Protein AF-A0A1U6JK98-F1 (afdb_monomer)

Organism: NCBI:txid1351755

Secondary structure (DSSP, 8-state):
-EEE--S-SB-TT-BB-SEES-SS--TT-GGGSGGG---S-TTS-EEETTHHHHHHHHHHH--S----B-SSSS-TT-TTHHHH-HHHHHHHHHHHHHHHH-TTSPPHHHHHHHHHHHHHTT--------S--TTTSSSHHHH--------

Structure (mmCIF, N/CA/C/O backbone):
data_AF-A0A1U6JK98-F1
#
_entry.id   AF-A0A1U6JK98-F1
#
loop_
_atom_site.group_PDB
_atom_site.id
_atom_site.type_symbol
_atom_site.label_atom_id
_atom_site.label_alt_id
_atom_site.label_comp_id
_atom_site.label_asym_id
_atom_site.label_entity_id
_atom_site.label_seq_id
_atom_site.pdbx_PDB_ins_code
_atom_site.Cartn_x
_atom_site.Cartn_y
_atom_site.Cartn_z
_atom_site.occupancy
_atom_site.B_iso_or_equiv
_atom_site.auth_seq_id
_atom_site.auth_comp_id
_atom_site.auth_asym_id
_atom_site.auth_atom_id
_atom_site.pdbx_PDB_model_num
ATOM 1 N N . MET A 1 1 ? 8.408 -10.374 -13.738 1.00 90.44 1 MET A N 1
ATOM 2 C CA . MET A 1 1 ? 8.694 -9.606 -12.512 1.00 90.44 1 MET A CA 1
ATOM 3 C C . MET A 1 1 ? 10.195 -9.501 -12.365 1.00 90.44 1 MET A C 1
ATOM 5 O O . MET A 1 1 ? 10.885 -10.490 -12.611 1.00 90.44 1 MET A O 1
ATOM 9 N N . HIS A 1 2 ? 10.679 -8.376 -11.860 1.00 94.69 2 HIS A N 1
ATOM 10 C CA . HIS A 1 2 ? 12.066 -8.191 -11.444 1.00 94.69 2 HIS A CA 1
ATOM 11 C C . HIS A 1 2 ? 12.123 -7.597 -10.038 1.00 94.69 2 HIS A C 1
ATOM 13 O O . HIS A 1 2 ? 11.162 -7.016 -9.537 1.00 94.69 2 HIS A O 1
ATOM 19 N N . LYS A 1 3 ? 13.254 -7.792 -9.363 1.00 95.81 3 LYS A N 1
ATOM 20 C CA . LYS A 1 3 ? 13.469 -7.342 -7.984 1.00 95.81 3 LYS A CA 1
ATOM 21 C C . LYS A 1 3 ? 14.432 -6.167 -7.980 1.00 95.81 3 LYS A C 1
ATOM 23 O O . LYS A 1 3 ? 15.441 -6.207 -8.679 1.00 95.81 3 LYS A O 1
ATOM 28 N N . VAL A 1 4 ? 14.147 -5.167 -7.156 1.00 95.31 4 VAL A N 1
ATOM 29 C CA . VAL A 1 4 ? 15.008 -3.996 -6.969 1.00 95.31 4 VAL A CA 1
ATOM 30 C C . VAL A 1 4 ? 15.174 -3.688 -5.487 1.00 95.31 4 VAL A C 1
ATOM 32 O O . VAL A 1 4 ? 14.257 -3.899 -4.692 1.00 95.31 4 VAL A O 1
ATOM 35 N N . MET A 1 5 ? 16.350 -3.174 -5.139 1.00 95.12 5 MET A N 1
ATOM 36 C CA . MET A 1 5 ? 16.616 -2.529 -3.854 1.00 95.12 5 MET A CA 1
ATOM 37 C C . MET A 1 5 ? 16.441 -1.023 -4.030 1.00 95.12 5 MET A C 1
ATOM 39 O O . MET A 1 5 ? 16.865 -0.471 -5.051 1.00 95.12 5 MET A O 1
ATOM 43 N N . VAL A 1 6 ? 15.844 -0.343 -3.056 1.00 94.38 6 VAL A N 1
ATOM 44 C CA . VAL A 1 6 ? 15.600 1.102 -3.128 1.00 94.38 6 VAL A CA 1
ATOM 45 C C . VAL A 1 6 ? 16.160 1.825 -1.910 1.00 94.38 6 VAL A C 1
ATOM 47 O O . VAL A 1 6 ? 16.377 1.265 -0.850 1.00 94.38 6 VAL A O 1
ATOM 50 N N . LYS A 1 7 ? 16.405 3.130 -2.037 1.00 93.50 7 LYS A N 1
ATOM 51 C CA . LYS A 1 7 ? 16.921 3.934 -0.912 1.00 93.50 7 LYS A CA 1
ATOM 52 C C . LYS A 1 7 ? 15.823 4.442 0.027 1.00 93.50 7 LYS A C 1
ATOM 54 O O . LYS A 1 7 ? 16.115 4.943 1.107 1.00 93.50 7 LYS A O 1
ATOM 59 N N . GLY A 1 8 ? 14.565 4.358 -0.397 1.00 92.50 8 GLY A N 1
ATOM 60 C CA . GLY A 1 8 ? 13.419 4.845 0.356 1.00 92.50 8 GLY A CA 1
ATOM 61 C C . GLY A 1 8 ? 12.107 4.368 -0.251 1.00 92.50 8 GLY A C 1
ATOM 62 O O . GLY A 1 8 ? 12.027 4.100 -1.452 1.00 92.50 8 GLY A O 1
ATOM 63 N N . ILE A 1 9 ? 11.083 4.260 0.596 1.00 93.69 9 ILE A N 1
ATOM 64 C CA . ILE A 1 9 ? 9.777 3.713 0.209 1.00 93.69 9 ILE A CA 1
ATOM 65 C C . ILE A 1 9 ? 8.635 4.738 0.258 1.00 93.69 9 ILE A C 1
ATOM 67 O O . ILE A 1 9 ? 7.643 4.575 -0.450 1.00 93.69 9 ILE A O 1
ATOM 71 N N . LEU A 1 10 ? 8.793 5.808 1.043 1.00 91.94 10 LEU A N 1
ATOM 72 C CA . LEU A 1 10 ? 7.815 6.886 1.186 1.00 91.94 10 LEU A CA 1
ATOM 73 C C . LEU A 1 10 ? 8.232 8.114 0.372 1.00 91.94 10 LEU A C 1
ATOM 75 O O . LEU A 1 10 ? 9.386 8.540 0.430 1.00 91.94 10 LEU A O 1
ATOM 79 N N . SER A 1 11 ? 7.278 8.708 -0.342 1.00 90.00 11 SER A N 1
ATOM 80 C CA . SER A 1 11 ? 7.442 10.019 -0.975 1.00 90.00 11 SER A CA 1
ATOM 81 C C . SER A 1 11 ? 7.415 11.158 0.054 1.00 90.00 11 SER A C 1
ATOM 83 O O . SER A 1 11 ? 7.121 10.949 1.234 1.00 90.00 11 SER A O 1
ATOM 85 N N . SER A 1 12 ? 7.668 12.390 -0.397 1.00 87.75 12 SER A N 1
ATOM 86 C CA . SER A 1 12 ? 7.543 13.605 0.426 1.00 87.75 12 SER A CA 1
ATOM 87 C C . SER A 1 12 ? 6.163 13.743 1.082 1.00 87.75 12 SER A C 1
ATOM 89 O O . SER A 1 12 ? 6.067 14.157 2.236 1.00 87.75 12 SER A O 1
ATOM 91 N N . ASN A 1 13 ? 5.112 13.313 0.381 1.00 87.44 13 ASN A N 1
ATOM 92 C CA . ASN A 1 13 ? 3.728 13.318 0.857 1.00 87.44 13 ASN A CA 1
ATOM 93 C C . ASN A 1 13 ? 3.312 11.988 1.512 1.00 87.44 13 ASN A C 1
ATOM 95 O O . ASN A 1 13 ? 2.124 11.739 1.689 1.00 87.44 13 ASN A O 1
ATOM 99 N N . ASN A 1 14 ? 4.270 11.128 1.879 1.00 88.19 14 ASN A N 1
ATOM 100 C CA . ASN A 1 14 ? 4.043 9.808 2.484 1.00 88.19 14 ASN A CA 1
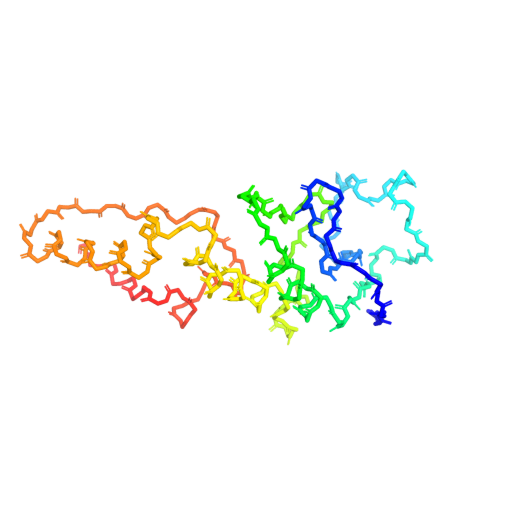ATOM 101 C C . ASN A 1 14 ? 3.264 8.818 1.601 1.00 88.19 14 ASN A C 1
ATOM 103 O O . ASN A 1 14 ? 2.643 7.883 2.107 1.00 88.19 14 ASN A O 1
ATOM 107 N N . GLY A 1 15 ? 3.309 9.005 0.283 1.00 89.81 15 GLY A N 1
ATOM 108 C CA . GLY A 1 15 ? 2.816 8.022 -0.675 1.00 89.81 15 GLY A CA 1
ATOM 109 C C . GLY A 1 15 ? 3.790 6.852 -0.781 1.00 89.81 15 GLY A C 1
ATOM 110 O O . GLY A 1 15 ? 4.997 7.057 -0.923 1.00 89.81 15 GLY A O 1
ATOM 111 N N . MET A 1 16 ? 3.264 5.636 -0.723 1.00 91.38 16 MET A N 1
ATOM 112 C CA . MET A 1 16 ? 4.007 4.388 -0.761 1.00 91.38 16 MET A CA 1
ATOM 113 C C . MET A 1 16 ? 3.608 3.566 -1.986 1.00 91.38 16 MET A C 1
ATOM 115 O O . MET A 1 16 ? 2.425 3.361 -2.244 1.00 91.38 16 MET A O 1
ATOM 119 N N . ASN A 1 17 ? 4.604 3.030 -2.695 1.00 90.19 17 ASN A N 1
ATOM 120 C CA . ASN A 1 17 ? 4.404 2.054 -3.768 1.00 90.19 17 ASN A CA 1
ATOM 121 C C . ASN A 1 17 ? 5.394 0.903 -3.585 1.00 90.19 17 ASN A C 1
ATOM 123 O O . ASN A 1 17 ? 6.590 1.101 -3.815 1.00 90.19 17 ASN A O 1
ATOM 127 N N . ILE A 1 18 ? 4.903 -0.274 -3.194 1.00 91.88 18 ILE A N 1
ATOM 128 C CA . ILE A 1 18 ? 5.698 -1.510 -3.066 1.00 91.88 18 ILE A CA 1
ATOM 129 C C . ILE A 1 18 ? 6.049 -2.091 -4.444 1.00 91.88 18 ILE A C 1
ATOM 131 O O . ILE A 1 18 ? 7.141 -2.628 -4.641 1.00 91.88 18 ILE A O 1
ATOM 135 N N . TYR A 1 19 ? 5.140 -1.918 -5.404 1.00 92.44 19 TYR A N 1
ATOM 136 C CA . TYR A 1 19 ? 5.237 -2.445 -6.759 1.00 92.44 19 TYR A CA 1
ATOM 137 C C . TYR A 1 19 ? 5.235 -1.321 -7.797 1.00 92.44 19 TYR A C 1
ATOM 139 O O . TYR A 1 19 ? 4.503 -0.336 -7.646 1.00 92.44 19 TYR A O 1
ATOM 147 N N . ARG A 1 20 ? 5.996 -1.479 -8.887 1.00 91.31 20 ARG A N 1
ATOM 148 C CA . ARG A 1 20 ? 5.807 -0.700 -10.127 1.00 91.31 20 ARG A CA 1
ATOM 149 C C . ARG A 1 20 ? 5.516 -1.650 -11.289 1.00 91.31 20 ARG A C 1
ATOM 151 O O . ARG A 1 20 ? 6.155 -2.679 -11.401 1.00 91.31 20 ARG A O 1
ATOM 158 N N . GLY A 1 21 ? 4.569 -1.311 -12.163 1.00 90.38 21 GLY A N 1
ATOM 159 C CA . GLY A 1 21 ? 4.146 -2.197 -13.266 1.00 90.38 21 GLY A CA 1
ATOM 160 C C . GLY A 1 21 ? 3.033 -3.185 -12.874 1.00 90.38 21 GLY A C 1
ATOM 161 O O . GLY A 1 21 ? 2.933 -3.551 -11.706 1.00 90.38 21 GLY A O 1
ATOM 162 N N . CYS A 1 22 ? 2.082 -3.481 -13.787 1.00 90.00 22 CYS A N 1
ATOM 163 C CA . CYS A 1 22 ? 0.811 -4.209 -13.547 1.00 90.00 22 CYS A CA 1
ATOM 164 C C . CYS A 1 22 ? 0.607 -5.352 -14.518 1.00 90.00 22 CYS A C 1
ATOM 166 O O . CYS A 1 22 ? 0.836 -5.174 -15.705 1.00 90.00 22 CYS A O 1
ATOM 168 N N . SER A 1 23 ? -0.027 -6.415 -14.035 1.00 89.38 23 SER A N 1
ATOM 169 C CA . SER A 1 23 ? -0.558 -7.493 -14.864 1.00 89.38 23 SER A CA 1
ATOM 170 C C . SER A 1 23 ? -2.061 -7.387 -15.179 1.00 89.38 23 SER A C 1
ATOM 172 O O . SER A 1 23 ? -2.531 -8.161 -16.000 1.00 89.38 23 SER A O 1
ATOM 174 N N . HIS A 1 24 ? -2.822 -6.448 -14.590 1.00 87.62 24 HIS A N 1
ATOM 175 C CA . HIS A 1 24 ? -4.287 -6.375 -14.785 1.00 87.62 24 HIS A CA 1
ATOM 176 C C . HIS A 1 24 ? -4.731 -5.965 -16.199 1.00 87.62 24 HIS A C 1
ATOM 178 O O . HIS A 1 24 ? -5.817 -6.332 -16.628 1.00 87.62 24 HIS A O 1
ATOM 184 N N . GLY A 1 25 ? -3.933 -5.173 -16.922 1.00 86.38 25 GLY A N 1
ATOM 185 C CA . GLY A 1 25 ? -4.248 -4.828 -18.313 1.00 86.38 25 GLY A CA 1
ATOM 186 C C . GLY A 1 25 ? -5.406 -3.840 -18.529 1.00 86.38 25 GLY A C 1
ATOM 187 O O . GLY A 1 25 ? -5.951 -3.804 -19.627 1.00 86.38 25 GLY A O 1
ATOM 188 N N . CYS A 1 26 ? -5.778 -3.015 -17.541 1.00 87.50 26 CYS A N 1
ATOM 189 C CA . CYS A 1 26 ? -6.878 -2.053 -17.699 1.00 87.50 26 CYS A CA 1
ATOM 190 C C . CYS A 1 26 ? -6.632 -1.083 -18.870 1.00 87.50 26 CYS A C 1
ATOM 192 O O . CYS A 1 26 ? -5.594 -0.415 -18.920 1.00 87.50 26 CYS A O 1
ATOM 194 N N . ILE A 1 27 ? -7.615 -0.959 -19.768 1.00 89.75 27 ILE A N 1
ATOM 195 C CA . ILE A 1 27 ? -7.532 -0.122 -20.980 1.00 89.75 27 ILE A CA 1
ATOM 196 C C . ILE A 1 27 ? -7.378 1.377 -20.681 1.00 89.75 27 ILE A C 1
ATOM 198 O O . ILE A 1 27 ? -6.847 2.118 -21.498 1.00 89.75 27 ILE A O 1
ATOM 202 N N . TYR A 1 28 ? -7.811 1.817 -19.499 1.00 88.00 28 TYR A N 1
ATOM 203 C CA . TYR A 1 28 ? -7.789 3.211 -19.044 1.00 88.00 28 TYR A CA 1
ATOM 204 C C . TYR A 1 28 ? -6.672 3.491 -18.025 1.00 88.00 28 TYR A C 1
ATOM 206 O O . TYR A 1 28 ? -6.722 4.480 -17.297 1.00 88.00 28 TYR A O 1
ATOM 214 N N . CYS A 1 29 ? -5.685 2.599 -17.896 1.00 87.94 29 CYS A N 1
ATOM 215 C CA . CYS A 1 29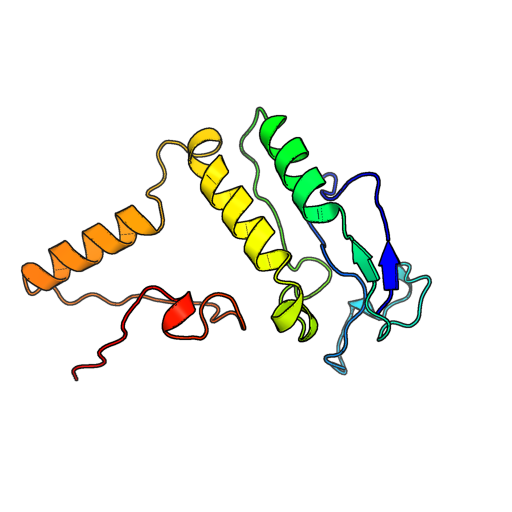 ? -4.657 2.727 -16.867 1.00 87.94 29 CYS A CA 1
ATOM 216 C C . CYS A 1 29 ? -3.735 3.927 -17.130 1.00 87.94 29 CYS A C 1
ATOM 218 O O . CYS A 1 29 ? -2.808 3.841 -17.937 1.00 87.94 29 CYS A O 1
ATOM 220 N N . ASP A 1 30 ? -3.952 5.011 -16.385 1.00 88.44 30 ASP A N 1
ATOM 221 C CA . ASP A 1 30 ? -3.145 6.232 -16.462 1.00 88.44 30 ASP A CA 1
ATOM 222 C C . ASP A 1 30 ? -1.656 5.972 -16.182 1.00 88.44 30 ASP A C 1
ATOM 224 O O . ASP A 1 30 ? -0.784 6.543 -16.831 1.00 88.44 30 ASP A O 1
ATOM 228 N N . SER A 1 31 ? -1.335 5.001 -15.318 1.00 88.62 31 SER A N 1
ATOM 229 C CA . SER A 1 31 ? 0.044 4.617 -14.985 1.00 88.62 31 SER A CA 1
ATOM 230 C C . SER A 1 31 ? 0.883 4.139 -16.184 1.00 88.62 31 SER A C 1
ATOM 232 O O . SER A 1 31 ? 2.092 3.960 -16.033 1.00 88.62 31 SER A O 1
ATOM 234 N N . ARG A 1 32 ? 0.265 3.881 -17.348 1.00 88.56 32 ARG A N 1
ATOM 235 C CA . ARG A 1 32 ? 0.960 3.578 -18.614 1.00 88.56 32 ARG A CA 1
ATOM 236 C C . ARG A 1 32 ? 1.539 4.824 -19.294 1.00 88.56 32 ARG A C 1
ATOM 238 O O . ARG A 1 32 ? 2.354 4.686 -20.201 1.00 88.56 32 ARG A O 1
ATOM 245 N N . SER A 1 33 ? 1.119 6.018 -18.884 1.00 89.88 33 SER A N 1
ATOM 246 C CA . SER A 1 33 ? 1.600 7.277 -19.441 1.00 89.88 33 SER A CA 1
ATOM 247 C C . SER A 1 33 ? 3.092 7.488 -19.171 1.00 89.88 33 SER A C 1
ATOM 249 O O . SER A 1 33 ? 3.628 7.107 -18.126 1.00 89.88 33 SER A O 1
ATOM 251 N N . LEU A 1 34 ? 3.768 8.155 -20.109 1.00 88.19 34 LEU A N 1
ATOM 252 C CA . LEU A 1 34 ? 5.203 8.445 -20.040 1.00 88.19 34 LEU A CA 1
ATOM 253 C C . LEU A 1 34 ? 5.573 9.322 -18.832 1.00 88.19 34 LEU A C 1
ATOM 255 O O . LEU A 1 34 ? 6.701 9.245 -18.347 1.00 88.19 34 LEU A O 1
ATOM 259 N N . CYS A 1 35 ? 4.629 10.112 -18.305 1.00 88.69 35 CYS A N 1
ATOM 260 C CA . CYS A 1 35 ? 4.855 10.973 -17.140 1.00 88.69 35 CYS A CA 1
ATOM 261 C C . CYS A 1 35 ? 5.230 10.194 -15.867 1.00 88.69 35 CYS A C 1
ATOM 263 O O . CYS A 1 35 ? 5.865 10.753 -14.974 1.00 88.69 35 CYS A O 1
ATOM 265 N N . TYR A 1 36 ? 4.904 8.899 -15.799 1.00 85.81 36 TYR A N 1
ATOM 266 C CA . TYR A 1 36 ? 5.248 8.032 -14.672 1.00 85.81 36 TYR A CA 1
ATOM 267 C C . TYR A 1 36 ? 6.661 7.436 -14.757 1.00 85.81 36 TYR A C 1
ATOM 269 O O . TYR A 1 36 ? 7.081 6.742 -13.827 1.00 85.81 36 TYR A O 1
ATOM 277 N N . GLY A 1 37 ? 7.411 7.698 -15.837 1.00 88.25 37 GLY A N 1
ATOM 278 C CA . GLY A 1 37 ? 8.831 7.349 -15.951 1.00 88.25 37 GLY A CA 1
ATOM 279 C C . GLY A 1 37 ? 9.111 5.864 -15.711 1.00 88.25 37 GLY A C 1
ATOM 280 O O . GLY A 1 37 ? 9.915 5.511 -14.844 1.00 88.25 37 GLY A O 1
ATOM 281 N N . MET A 1 38 ? 8.374 4.990 -16.400 1.00 88.31 38 MET A N 1
ATOM 282 C CA . MET A 1 38 ? 8.584 3.542 -16.352 1.00 88.31 38 MET A CA 1
ATOM 283 C C . MET A 1 38 ? 9.756 3.175 -17.270 1.00 88.31 38 MET A C 1
ATOM 285 O O . MET A 1 38 ? 9.656 3.303 -18.484 1.00 88.31 38 MET A O 1
ATOM 289 N N . ASN A 1 39 ? 10.860 2.709 -16.682 1.00 89.19 39 ASN A N 1
ATOM 290 C CA . ASN A 1 39 ? 12.081 2.327 -17.412 1.00 89.19 39 ASN A CA 1
ATOM 291 C C . ASN A 1 39 ? 12.125 0.830 -17.766 1.00 89.19 39 ASN A C 1
ATOM 293 O O . ASN A 1 39 ? 13.175 0.293 -18.106 1.00 89.19 39 ASN A O 1
ATOM 297 N N . HIS A 1 40 ? 10.996 0.144 -17.625 1.00 91.19 40 HIS A N 1
ATOM 298 C CA . HIS A 1 40 ? 10.833 -1.281 -17.872 1.00 91.19 40 HIS A CA 1
ATOM 299 C C . HIS A 1 40 ? 9.452 -1.529 -18.486 1.00 91.19 40 HIS A C 1
ATOM 301 O O . HIS A 1 40 ? 8.576 -0.659 -18.447 1.00 91.19 40 HIS A O 1
ATOM 307 N N . ILE A 1 41 ? 9.256 -2.722 -19.048 1.00 91.88 41 ILE A N 1
ATOM 308 C CA . ILE A 1 41 ? 7.963 -3.140 -19.598 1.00 91.88 41 ILE A CA 1
ATOM 309 C C . ILE A 1 41 ? 6.917 -3.071 -18.480 1.00 91.88 41 ILE A C 1
ATOM 311 O O . ILE A 1 41 ? 7.161 -3.540 -17.369 1.00 91.88 41 ILE A O 1
ATOM 315 N N . PHE A 1 42 ? 5.757 -2.471 -18.755 1.00 90.81 42 PHE A N 1
ATOM 316 C CA . PHE A 1 42 ? 4.751 -2.196 -17.727 1.00 90.81 42 PHE A CA 1
ATOM 317 C C . PHE A 1 42 ? 4.229 -3.471 -17.054 1.00 90.81 42 PHE A C 1
ATOM 319 O O . PHE A 1 42 ? 3.934 -3.460 -15.863 1.00 90.81 42 PHE A O 1
ATOM 326 N N . GLU A 1 43 ? 4.138 -4.568 -17.795 1.00 91.81 43 GLU A N 1
ATOM 327 C CA . GLU A 1 43 ? 3.723 -5.888 -17.322 1.00 91.81 43 GLU A CA 1
ATOM 328 C C . GLU A 1 43 ? 4.832 -6.624 -16.555 1.00 91.81 43 GLU A C 1
ATOM 330 O O . GLU A 1 43 ? 4.552 -7.553 -15.791 1.00 91.81 43 GLU A O 1
ATOM 335 N N . ASP A 1 44 ? 6.087 -6.187 -16.691 1.00 93.62 44 ASP A N 1
ATOM 336 C CA . ASP A 1 44 ? 7.191 -6.676 -15.875 1.00 93.62 44 ASP A CA 1
ATOM 337 C C . ASP A 1 44 ? 7.196 -5.957 -14.522 1.00 93.62 44 ASP A C 1
ATOM 339 O O . ASP A 1 44 ? 7.727 -4.860 -14.366 1.00 93.62 44 ASP A O 1
ATOM 343 N N . ILE A 1 45 ? 6.507 -6.553 -13.547 1.00 93.38 45 ILE A N 1
ATOM 344 C CA . ILE A 1 45 ? 6.315 -5.954 -12.223 1.00 93.38 45 ILE A CA 1
ATOM 345 C C . ILE A 1 45 ? 7.662 -5.838 -11.490 1.00 93.38 45 ILE A C 1
ATOM 347 O O . ILE A 1 45 ? 8.264 -6.850 -11.126 1.00 93.38 45 ILE A O 1
ATOM 351 N N . GLU A 1 46 ? 8.069 -4.606 -11.203 1.00 93.94 46 GLU A N 1
ATOM 352 C CA . GLU A 1 46 ? 9.164 -4.247 -10.311 1.00 93.94 46 GLU A CA 1
ATOM 353 C C . GLU A 1 46 ? 8.734 -4.417 -8.854 1.00 93.94 46 GLU A C 1
ATOM 355 O O . GLU A 1 46 ? 7.797 -3.767 -8.379 1.00 93.94 46 GLU A O 1
ATOM 360 N N . VAL A 1 47 ? 9.449 -5.266 -8.126 1.00 94.62 47 VAL A N 1
ATOM 361 C CA . VAL A 1 47 ? 9.219 -5.549 -6.711 1.00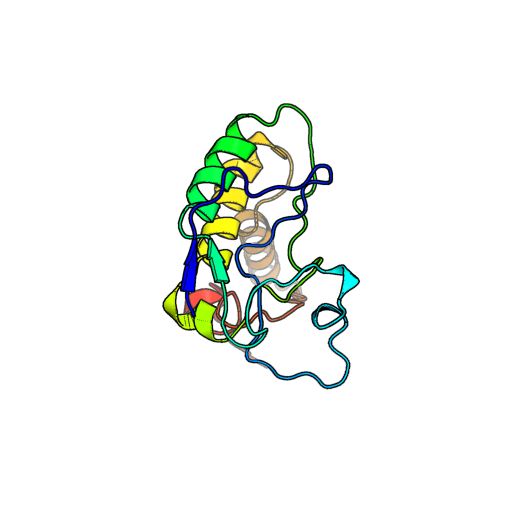 94.62 47 VAL A CA 1
ATOM 362 C C . VAL A 1 47 ? 10.336 -4.928 -5.880 1.00 94.62 47 VAL A C 1
ATOM 364 O O . VAL A 1 47 ? 11.493 -5.340 -5.988 1.00 94.62 47 VAL A O 1
ATOM 367 N N . LYS A 1 48 ? 9.987 -3.983 -5.002 1.00 94.50 48 LYS A N 1
ATOM 368 C CA . LYS A 1 48 ? 10.921 -3.389 -4.033 1.00 94.50 48 LYS A CA 1
ATOM 369 C C . LYS A 1 48 ? 11.069 -4.307 -2.824 1.00 94.50 48 LYS A C 1
ATOM 371 O O . LYS A 1 48 ? 10.240 -4.277 -1.914 1.00 94.50 48 LYS A O 1
ATOM 376 N N . ILE A 1 49 ? 12.083 -5.166 -2.836 1.00 94.00 49 ILE A N 1
ATOM 377 C CA . ILE A 1 49 ? 12.201 -6.271 -1.867 1.00 94.00 49 ILE A CA 1
ATOM 378 C C . ILE A 1 49 ? 12.526 -5.808 -0.442 1.00 94.00 49 ILE A C 1
ATOM 380 O O . ILE A 1 49 ? 12.167 -6.478 0.518 1.00 94.00 49 ILE A O 1
ATOM 384 N N . ASP A 1 50 ? 13.163 -4.652 -0.305 1.00 95.00 50 ASP A N 1
ATOM 385 C CA . ASP A 1 50 ? 13.495 -3.980 0.952 1.00 95.00 50 ASP A CA 1
ATOM 386 C C . ASP A 1 50 ? 12.420 -2.977 1.405 1.00 95.00 50 ASP A C 1
ATOM 388 O O . ASP A 1 50 ? 12.548 -2.348 2.457 1.00 95.00 50 ASP A O 1
ATOM 392 N N . GLY A 1 51 ? 11.330 -2.837 0.641 1.00 94.12 51 GLY A N 1
ATOM 393 C CA . GLY A 1 51 ? 10.300 -1.828 0.879 1.00 94.12 51 GLY A CA 1
ATOM 394 C C . GLY A 1 51 ? 9.630 -1.934 2.251 1.00 94.12 51 GLY A C 1
ATOM 395 O O . GLY A 1 51 ? 9.399 -0.913 2.897 1.00 94.12 51 GLY A O 1
ATOM 396 N N . THR A 1 52 ? 9.359 -3.150 2.733 1.00 94.56 52 THR A N 1
ATOM 397 C CA . THR A 1 52 ? 8.732 -3.369 4.049 1.00 94.56 52 THR A CA 1
ATOM 398 C C . THR A 1 52 ? 9.660 -2.977 5.198 1.00 94.56 52 THR A C 1
ATOM 400 O O . THR A 1 52 ? 9.211 -2.345 6.152 1.00 94.56 52 THR A O 1
ATOM 403 N N . GLN A 1 53 ? 10.957 -3.280 5.089 1.00 94.88 53 GLN A N 1
ATOM 404 C CA . GLN A 1 53 ? 11.948 -2.903 6.101 1.00 94.88 53 GLN A CA 1
ATOM 405 C C . GLN A 1 53 ? 12.125 -1.382 6.152 1.00 94.88 53 GLN A C 1
ATOM 407 O O . GLN A 1 53 ? 12.072 -0.774 7.221 1.00 94.88 53 GLN A O 1
ATOM 412 N N . LEU A 1 54 ? 12.253 -0.748 4.982 1.00 95.62 54 LEU A N 1
ATOM 413 C CA . LEU A 1 54 ? 12.352 0.707 4.873 1.00 95.62 54 LEU A CA 1
ATOM 414 C C . LEU A 1 54 ? 11.113 1.415 5.425 1.00 95.62 54 LEU A C 1
ATOM 416 O O . LEU A 1 54 ? 11.235 2.506 5.983 1.00 95.62 54 LEU A O 1
ATOM 420 N N . LEU A 1 55 ? 9.929 0.814 5.275 1.00 93.69 55 LEU A N 1
ATOM 421 C CA . LEU A 1 55 ? 8.694 1.348 5.840 1.00 93.69 55 LEU A CA 1
ATOM 422 C C . LEU 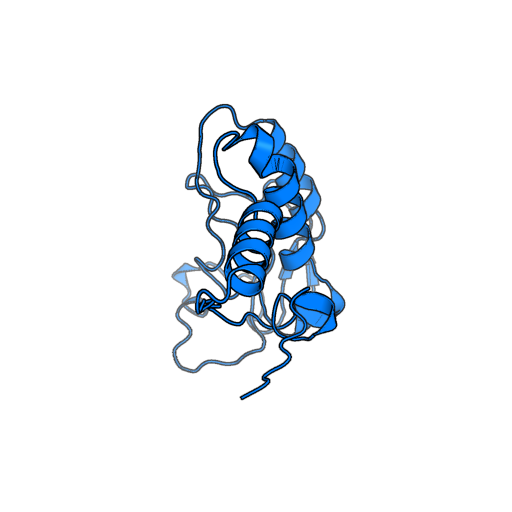A 1 55 ? 8.760 1.351 7.365 1.00 93.69 55 LEU A C 1
ATOM 424 O O . LEU A 1 55 ? 8.499 2.385 7.978 1.00 93.69 55 LEU A O 1
ATOM 428 N N . GLU A 1 56 ? 9.135 0.228 7.975 1.00 93.31 56 GLU A N 1
ATOM 429 C CA . GLU A 1 56 ? 9.248 0.128 9.429 1.00 93.31 56 GLU A CA 1
ATOM 430 C C . GLU A 1 56 ? 10.235 1.167 9.984 1.00 93.31 56 GLU A C 1
ATOM 432 O O . GLU A 1 56 ? 9.919 1.905 10.924 1.00 93.31 56 GLU A O 1
ATOM 437 N N . ASP A 1 57 ? 11.405 1.288 9.357 1.00 93.06 57 ASP A N 1
ATOM 438 C CA . ASP A 1 57 ? 12.436 2.241 9.766 1.00 93.06 57 ASP A CA 1
ATOM 439 C C . ASP A 1 57 ? 11.994 3.696 9.576 1.00 93.06 57 ASP A C 1
ATOM 441 O O . ASP A 1 57 ? 12.300 4.559 10.407 1.00 93.06 57 ASP A O 1
ATOM 445 N N . ALA A 1 58 ? 11.261 3.988 8.499 1.00 91.81 58 ALA A N 1
ATOM 446 C CA . ALA A 1 58 ? 10.709 5.312 8.249 1.00 91.81 58 ALA A CA 1
ATOM 447 C C . ALA A 1 58 ? 9.646 5.682 9.292 1.00 91.81 58 ALA A C 1
ATOM 449 O O . ALA A 1 58 ? 9.670 6.797 9.818 1.00 91.81 58 ALA A O 1
ATOM 450 N N . LEU A 1 59 ? 8.749 4.752 9.631 1.00 89.69 59 LEU A N 1
ATOM 451 C CA . LEU A 1 59 ? 7.684 4.972 10.609 1.00 89.69 59 LEU A CA 1
ATOM 452 C C . LEU A 1 59 ? 8.238 5.171 12.026 1.00 89.69 59 LEU A C 1
ATOM 454 O O . LEU A 1 59 ? 7.815 6.104 12.706 1.00 89.69 59 LEU A O 1
ATOM 45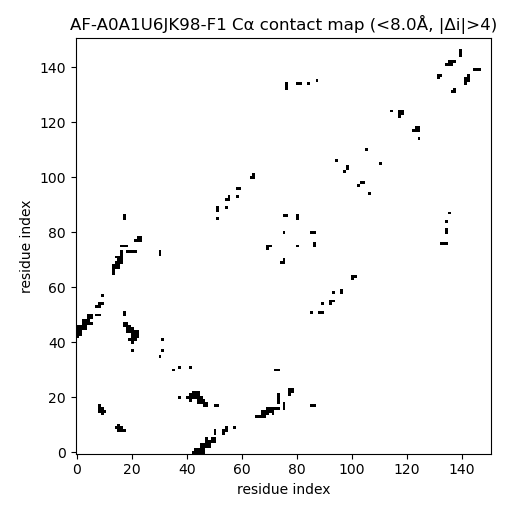8 N N . LYS A 1 60 ? 9.260 4.410 12.446 1.00 88.31 60 LYS A N 1
ATOM 459 C CA . LYS A 1 60 ? 9.952 4.611 13.741 1.00 88.31 60 LYS A CA 1
ATOM 460 C C . LYS A 1 60 ? 10.570 6.010 13.891 1.00 88.31 60 LYS A C 1
ATOM 462 O O . LYS A 1 60 ? 10.729 6.526 15.003 1.00 88.31 60 LYS A O 1
ATOM 467 N N . LYS A 1 61 ? 10.944 6.640 12.774 1.00 88.94 61 LYS A N 1
ATOM 468 C CA . LYS A 1 61 ? 11.544 7.983 12.741 1.00 88.94 61 LYS A CA 1
ATOM 469 C C . LYS A 1 61 ? 10.508 9.105 12.674 1.00 88.94 61 LYS A C 1
ATOM 471 O O . LYS A 1 61 ? 10.864 10.257 12.925 1.00 88.94 61 LYS A O 1
ATOM 476 N N . LYS A 1 62 ? 9.236 8.819 12.369 1.00 84.75 62 LYS A N 1
ATOM 477 C CA . LYS A 1 62 ? 8.185 9.845 12.368 1.00 84.75 62 LYS A CA 1
ATOM 478 C C . LYS A 1 62 ? 7.985 10.390 13.788 1.00 84.75 62 LYS A C 1
ATOM 480 O O . LYS A 1 62 ? 8.012 9.662 14.776 1.00 84.75 62 LYS A O 1
ATOM 485 N N . ARG A 1 63 ? 7.844 11.714 13.883 1.00 80.25 63 ARG A N 1
ATOM 486 C CA . ARG A 1 63 ? 7.587 12.461 15.135 1.00 80.25 63 ARG A CA 1
ATOM 487 C C . ARG A 1 63 ? 6.279 13.248 15.095 1.00 80.25 63 ARG A C 1
ATOM 489 O O . ARG A 1 63 ? 5.852 13.791 16.104 1.00 80.25 63 ARG A O 1
ATOM 496 N N . LYS A 1 64 ? 5.665 13.336 13.916 1.00 79.69 64 LYS A N 1
ATOM 497 C CA . LYS A 1 64 ? 4.391 14.007 13.669 1.00 79.69 64 LYS A CA 1
ATOM 498 C C . LYS A 1 64 ? 3.434 13.001 13.050 1.00 79.69 64 LYS A C 1
ATOM 500 O O . LYS A 1 64 ? 3.877 12.132 12.296 1.00 79.69 64 LYS A O 1
ATOM 505 N N . LYS A 1 65 ? 2.144 13.159 13.349 1.00 75.50 65 LYS A N 1
ATOM 506 C CA . LYS A 1 65 ? 1.068 12.393 12.718 1.00 75.50 65 LYS A CA 1
ATOM 507 C C . LYS A 1 65 ? 1.135 12.572 11.204 1.00 75.50 65 LYS A C 1
ATOM 509 O O . LYS A 1 65 ? 1.347 13.686 10.721 1.00 75.50 65 LYS A O 1
ATOM 514 N N . CYS A 1 66 ? 0.978 11.483 10.466 1.00 77.06 66 CYS A N 1
ATOM 515 C CA . CYS A 1 66 ? 0.931 11.517 9.015 1.00 77.06 66 CYS A CA 1
ATOM 516 C C . CYS A 1 66 ? 0.077 10.374 8.482 1.00 77.06 66 CYS A C 1
ATOM 518 O O . CYS A 1 66 ? 0.122 9.268 9.014 1.00 77.06 66 CYS A O 1
ATOM 520 N N . MET A 1 67 ? -0.637 10.637 7.393 1.00 82.00 67 MET A N 1
ATOM 521 C CA . MET A 1 67 ? -1.321 9.592 6.643 1.00 82.00 67 MET A CA 1
ATOM 522 C C . MET A 1 67 ? -0.329 8.905 5.712 1.00 82.00 67 MET A C 1
ATOM 524 O O . MET A 1 67 ? 0.427 9.585 5.019 1.00 82.00 67 MET A O 1
ATOM 528 N N . ILE A 1 68 ? -0.332 7.574 5.698 1.00 86.38 68 ILE A N 1
ATOM 529 C CA . ILE A 1 68 ? 0.414 6.784 4.716 1.00 86.38 68 ILE A CA 1
ATOM 530 C C . ILE A 1 68 ? -0.529 6.488 3.557 1.00 86.38 68 ILE A C 1
ATOM 532 O O . ILE A 1 68 ? -1.508 5.761 3.712 1.00 86.38 68 ILE A O 1
ATOM 536 N N . GLY A 1 69 ? -0.245 7.076 2.399 1.00 84.69 69 GLY A N 1
ATOM 537 C CA . GLY A 1 69 ? -1.003 6.809 1.185 1.00 84.69 69 GLY A CA 1
ATOM 538 C C . GLY A 1 69 ? -0.494 5.538 0.519 1.00 84.69 69 GLY A C 1
ATOM 539 O O . GLY A 1 69 ? 0.700 5.414 0.266 1.00 84.69 69 GLY A O 1
ATOM 540 N N . THR A 1 70 ? -1.386 4.615 0.185 1.00 85.00 70 THR A N 1
ATOM 541 C CA . THR A 1 70 ? -1.110 3.524 -0.763 1.00 85.00 70 THR A CA 1
ATOM 542 C C . THR A 1 70 ? -2.020 3.705 -1.973 1.00 85.00 70 THR A C 1
ATOM 544 O O . THR A 1 70 ? -2.930 4.531 -1.935 1.00 85.00 70 THR A O 1
ATOM 547 N N . GLY A 1 71 ? -1.764 3.017 -3.084 1.00 77.75 71 GLY A N 1
ATOM 548 C CA . GLY A 1 71 ? -2.685 3.091 -4.224 1.00 77.75 71 GLY A CA 1
ATOM 549 C C . GLY A 1 71 ? -2.487 4.287 -5.161 1.00 77.75 71 GLY A C 1
ATOM 550 O O . GLY A 1 71 ? -3.057 4.303 -6.243 1.00 77.75 71 GLY A O 1
ATOM 551 N N . ALA A 1 72 ? -1.669 5.279 -4.787 1.00 71.88 72 ALA A N 1
ATOM 552 C CA . ALA A 1 72 ? -1.625 6.581 -5.466 1.00 71.88 72 ALA A CA 1
ATOM 553 C C . ALA A 1 72 ? -1.191 6.522 -6.939 1.00 71.88 72 ALA A C 1
ATOM 555 O O . ALA A 1 72 ? -1.629 7.336 -7.741 1.00 71.88 72 ALA A O 1
ATOM 556 N N . MET A 1 73 ? -0.320 5.579 -7.297 1.00 75.06 73 MET A N 1
ATOM 557 C CA . MET A 1 73 ? 0.119 5.396 -8.685 1.00 75.06 73 MET A CA 1
ATOM 558 C C . MET A 1 73 ? -0.364 4.065 -9.264 1.00 75.06 73 MET A C 1
ATOM 560 O O . MET A 1 73 ? -0.248 3.834 -10.465 1.00 75.06 73 MET A O 1
ATOM 564 N N . ARG A 1 74 ? -0.776 3.133 -8.402 1.00 76.12 74 ARG A N 1
ATOM 565 C CA . ARG A 1 74 ? -0.785 1.693 -8.662 1.00 76.12 74 ARG A CA 1
ATOM 566 C C . ARG A 1 74 ? -1.630 0.981 -7.618 1.00 76.12 74 ARG A C 1
ATOM 568 O O . ARG A 1 74 ? -1.455 1.260 -6.439 1.00 76.12 74 ARG A O 1
ATOM 575 N N . ASP A 1 75 ? -2.409 -0.013 -8.031 1.00 81.81 75 ASP A N 1
ATOM 576 C CA . ASP A 1 75 ? -3.078 -0.915 -7.092 1.00 81.81 75 ASP A CA 1
ATOM 577 C C . ASP A 1 75 ? -2.042 -1.773 -6.323 1.00 81.81 75 ASP A C 1
ATOM 579 O O . ASP A 1 75 ? -1.181 -2.392 -6.964 1.00 81.81 75 ASP A O 1
ATOM 583 N N . PRO A 1 76 ? -2.062 -1.791 -4.977 1.00 85.12 76 PRO A N 1
ATOM 584 C CA . PRO A 1 76 ? -1.144 -2.591 -4.174 1.00 85.12 76 PRO A CA 1
ATOM 585 C C . PRO A 1 76 ? -1.556 -4.077 -4.046 1.00 85.12 76 PRO A C 1
ATOM 587 O O . PRO A 1 76 ? -0.782 -4.855 -3.488 1.00 85.12 76 PRO A O 1
ATOM 590 N N . TYR A 1 77 ? -2.707 -4.482 -4.597 1.00 85.25 77 TYR A N 1
ATOM 591 C CA . TYR A 1 77 ? -3.291 -5.838 -4.579 1.00 85.25 77 TYR A CA 1
ATOM 592 C C . TYR A 1 77 ? -3.286 -6.515 -5.950 1.00 85.25 77 TYR A C 1
ATOM 594 O O . TYR A 1 77 ? -4.201 -7.240 -6.333 1.00 85.25 77 TYR A O 1
ATOM 602 N N . ILE A 1 78 ? -2.230 -6.285 -6.722 1.00 87.62 78 ILE A N 1
ATOM 603 C CA . ILE A 1 78 ? -1.989 -7.014 -7.971 1.00 87.62 78 ILE A CA 1
ATOM 604 C C . ILE A 1 78 ? -1.810 -8.516 -7.713 1.00 87.62 78 ILE A C 1
ATOM 606 O O . ILE A 1 78 ? -1.322 -8.899 -6.658 1.00 87.62 78 ILE A O 1
ATOM 610 N N . HIS A 1 79 ? -2.110 -9.369 -8.698 1.00 88.19 79 HIS A N 1
ATOM 611 C CA . HIS A 1 79 ? -2.075 -10.839 -8.562 1.00 88.19 79 HIS A CA 1
ATOM 612 C C . HIS A 1 79 ? -0.806 -11.420 -7.911 1.00 88.19 79 HIS A C 1
ATOM 614 O O . HIS A 1 79 ? -0.850 -12.457 -7.262 1.00 88.19 79 HIS A O 1
ATOM 620 N N . ILE A 1 80 ? 0.348 -10.764 -8.065 1.00 89.06 80 ILE A N 1
ATOM 621 C CA . ILE A 1 80 ? 1.598 -11.226 -7.450 1.00 89.06 80 ILE A CA 1
ATOM 622 C C . ILE A 1 80 ? 1.619 -11.088 -5.916 1.00 89.06 80 ILE A C 1
ATOM 624 O O . ILE A 1 80 ? 2.389 -11.780 -5.247 1.00 89.06 80 ILE A O 1
ATOM 628 N N . GLU A 1 81 ? 0.770 -10.223 -5.355 1.00 89.44 81 GLU A N 1
ATOM 629 C CA . GLU A 1 81 ? 0.605 -10.032 -3.912 1.00 89.44 81 GLU A CA 1
ATOM 630 C C . GLU A 1 81 ? 0.102 -11.306 -3.226 1.00 89.44 81 GLU A C 1
ATOM 632 O O . GLU A 1 81 ? 0.488 -11.553 -2.087 1.00 89.44 81 GLU A O 1
ATOM 637 N N . GLU A 1 82 ? -0.629 -12.177 -3.935 1.00 85.62 82 GLU A N 1
ATOM 638 C CA . GLU A 1 82 ? -1.040 -13.496 -3.433 1.00 85.62 82 GLU A CA 1
ATOM 639 C C . GLU A 1 82 ? 0.156 -14.301 -2.896 1.00 85.62 82 GLU A C 1
ATOM 641 O O . GLU A 1 82 ? 0.064 -14.976 -1.870 1.00 85.62 82 GLU A O 1
ATOM 646 N N . LYS A 1 83 ? 1.308 -14.187 -3.569 1.00 89.56 83 LYS A N 1
ATOM 647 C CA . LYS A 1 83 ? 2.537 -14.912 -3.220 1.00 89.56 83 LYS A CA 1
ATOM 648 C C . LYS A 1 83 ? 3.483 -14.095 -2.346 1.00 89.56 83 LYS A C 1
ATOM 650 O O . LYS A 1 83 ? 4.167 -14.660 -1.498 1.00 89.56 83 LYS A O 1
ATOM 655 N N . LEU A 1 84 ? 3.591 -12.789 -2.589 1.00 91.56 84 LEU A N 1
ATOM 656 C CA . LEU A 1 84 ? 4.599 -11.945 -1.937 1.00 91.56 84 LEU A CA 1
ATOM 657 C C . LEU A 1 84 ? 4.136 -11.387 -0.587 1.00 91.56 84 LEU A C 1
ATOM 659 O O . LEU A 1 84 ? 4.945 -11.295 0.346 1.00 91.56 84 LEU A O 1
ATOM 663 N N . GLN A 1 85 ? 2.849 -11.051 -0.486 1.00 90.94 85 GLN A N 1
ATOM 664 C CA . GLN A 1 85 ? 2.216 -10.494 0.708 1.00 90.94 85 GLN A CA 1
ATOM 665 C C . GLN A 1 85 ? 2.936 -9.251 1.259 1.00 90.94 85 GLN A C 1
ATOM 667 O O . GLN A 1 85 ? 3.008 -9.049 2.474 1.00 90.94 85 GLN A O 1
ATOM 672 N N . ASN A 1 86 ? 3.552 -8.438 0.396 1.00 92.12 86 ASN A N 1
ATOM 673 C CA . ASN A 1 86 ? 4.333 -7.293 0.861 1.00 92.12 86 ASN A CA 1
ATOM 674 C C . ASN A 1 86 ? 3.420 -6.144 1.290 1.00 92.12 86 ASN A C 1
ATOM 676 O O . ASN A 1 86 ? 3.715 -5.490 2.288 1.00 92.12 86 ASN A O 1
ATOM 680 N N . THR A 1 87 ? 2.307 -5.921 0.587 1.00 90.62 87 THR A N 1
ATOM 681 C CA . THR A 1 87 ? 1.291 -4.947 1.002 1.00 90.62 87 THR A CA 1
ATOM 682 C C . THR A 1 87 ? 0.671 -5.368 2.331 1.00 90.62 87 THR A C 1
ATOM 684 O O . THR A 1 87 ? 0.574 -4.543 3.240 1.00 90.62 87 THR A O 1
ATOM 687 N N . ARG A 1 88 ? 0.337 -6.656 2.496 1.00 88.56 88 ARG A N 1
ATOM 688 C CA . ARG A 1 88 ? -0.144 -7.203 3.776 1.00 88.56 88 ARG A CA 1
ATOM 689 C C . ARG A 1 88 ? 0.843 -6.933 4.915 1.00 88.56 88 ARG A C 1
ATOM 691 O O . ARG A 1 88 ? 0.464 -6.322 5.911 1.00 88.56 88 ARG A O 1
ATOM 698 N N . LYS A 1 89 ? 2.118 -7.295 4.742 1.00 91.00 89 LYS A N 1
ATOM 699 C CA . LYS A 1 89 ? 3.169 -7.023 5.742 1.00 91.00 89 LYS A CA 1
ATOM 700 C C . LYS A 1 89 ? 3.298 -5.533 6.049 1.00 91.00 89 LYS A C 1
ATOM 702 O O . LYS A 1 89 ? 3.473 -5.155 7.202 1.00 91.00 89 LYS A O 1
ATOM 707 N N . SER A 1 90 ? 3.205 -4.667 5.038 1.00 91.31 90 SER A N 1
ATOM 708 C CA . SER A 1 90 ? 3.234 -3.218 5.247 1.00 91.31 90 SER A CA 1
ATOM 709 C C . SER A 1 90 ? 2.084 -2.732 6.126 1.00 91.31 90 SER A C 1
ATOM 711 O O . SER A 1 90 ? 2.315 -1.907 7.008 1.00 91.31 90 SER A O 1
ATOM 713 N N . LEU A 1 91 ? 0.869 -3.241 5.922 1.00 86.38 91 LEU A N 1
ATOM 714 C CA . LEU A 1 91 ? -0.282 -2.886 6.752 1.00 86.38 91 LEU A CA 1
ATOM 715 C C . LEU A 1 91 ? -0.142 -3.398 8.184 1.00 86.38 91 LEU A C 1
ATOM 717 O O . LEU A 1 91 ? -0.410 -2.643 9.110 1.00 86.38 91 LEU A O 1
ATOM 721 N N . GLU A 1 92 ? 0.351 -4.620 8.378 1.00 86.12 92 GLU A N 1
ATOM 722 C CA . GLU A 1 92 ? 0.628 -5.169 9.713 1.00 86.12 92 GLU A CA 1
ATOM 723 C C . GLU A 1 92 ? 1.677 -4.331 10.466 1.00 86.12 92 GLU A C 1
ATOM 725 O O . GLU A 1 92 ? 1.525 -4.051 11.657 1.00 86.12 92 GLU A O 1
ATOM 730 N N . ILE A 1 93 ? 2.724 -3.862 9.773 1.00 89.19 93 ILE A N 1
ATOM 731 C CA . ILE A 1 93 ? 3.721 -2.936 10.337 1.00 89.19 93 ILE A CA 1
ATOM 732 C C . ILE A 1 93 ? 3.062 -1.609 10.733 1.00 89.19 93 ILE A C 1
ATOM 734 O O . ILE A 1 93 ? 3.317 -1.099 11.828 1.00 89.19 93 ILE A O 1
ATOM 738 N N . ILE A 1 94 ? 2.218 -1.047 9.861 1.00 84.00 94 ILE A N 1
ATOM 739 C CA . ILE A 1 94 ? 1.492 0.199 10.134 1.00 84.00 94 ILE A CA 1
ATOM 740 C C . ILE A 1 94 ? 0.579 0.022 11.347 1.00 84.00 94 ILE A C 1
ATOM 742 O O . ILE A 1 94 ? 0.626 0.850 12.250 1.00 84.00 94 ILE A O 1
ATOM 746 N N . GLU A 1 95 ? -0.197 -1.059 11.416 1.00 78.69 95 GLU A N 1
ATOM 747 C CA . GLU A 1 95 ? -1.096 -1.353 12.534 1.00 78.69 95 GLU A CA 1
ATOM 748 C C . GLU A 1 95 ? -0.322 -1.516 13.847 1.00 78.69 95 GLU A C 1
ATOM 750 O O . GLU A 1 95 ? -0.666 -0.896 14.857 1.00 78.69 95 GLU A O 1
ATOM 755 N N . LYS A 1 96 ? 0.787 -2.265 13.828 1.00 81.62 96 LYS A N 1
ATOM 756 C CA . LYS A 1 96 ? 1.663 -2.441 14.994 1.00 81.62 96 LYS A CA 1
ATOM 757 C C . LYS A 1 96 ? 2.200 -1.108 15.517 1.00 81.62 96 LYS A C 1
ATOM 759 O O . LYS A 1 96 ? 2.298 -0.916 16.729 1.00 81.62 96 LYS A O 1
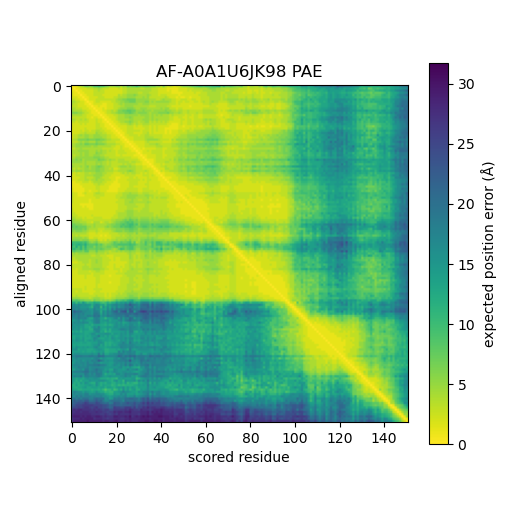ATOM 764 N N . LEU A 1 97 ? 2.553 -0.189 14.619 1.00 77.94 97 LEU A N 1
ATOM 765 C CA . LEU A 1 97 ? 3.072 1.136 14.969 1.00 77.94 97 LEU A CA 1
ATOM 766 C C . LEU A 1 97 ? 1.967 2.183 15.163 1.00 77.94 97 LEU A C 1
ATOM 768 O O . LEU A 1 97 ? 2.246 3.264 15.679 1.00 77.94 97 LEU A O 1
ATOM 772 N N . CYS A 1 98 ? 0.713 1.869 14.830 1.00 69.88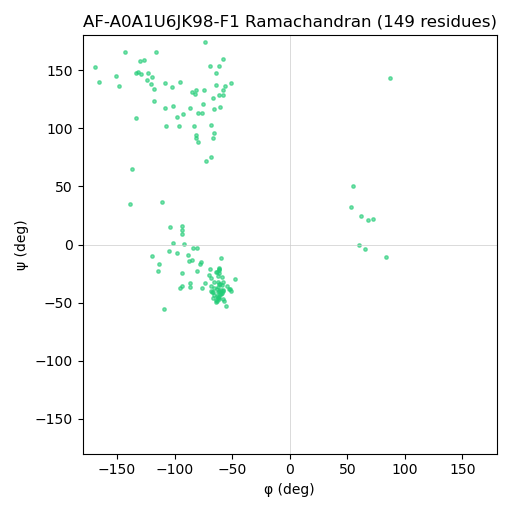 98 CYS A N 1
ATOM 773 C CA . CYS A 1 98 ? -0.422 2.779 14.951 1.00 69.88 98 CYS A CA 1
ATOM 774 C C . CYS A 1 98 ? -0.608 3.246 16.400 1.00 69.88 98 CYS A C 1
ATOM 776 O O . CYS A 1 98 ? -0.832 4.424 16.635 1.00 69.88 98 CYS A O 1
ATOM 778 N N . LYS A 1 99 ? -0.338 2.389 17.395 1.00 61.41 99 LYS A N 1
ATOM 779 C CA . LYS A 1 99 ? -0.352 2.780 18.821 1.00 61.41 99 LYS A CA 1
ATOM 780 C C . LYS A 1 99 ? 0.667 3.868 19.190 1.00 61.41 99 LYS A C 1
ATOM 782 O O . LYS A 1 99 ? 0.492 4.549 20.193 1.00 61.41 99 LYS A O 1
ATOM 787 N N . ILE A 1 100 ? 1.727 4.035 18.399 1.00 60.91 100 ILE A N 1
ATOM 788 C CA . ILE A 1 100 ? 2.743 5.083 18.588 1.00 60.91 100 ILE A CA 1
ATOM 789 C C . ILE A 1 100 ? 2.311 6.383 17.891 1.00 60.91 100 ILE A C 1
ATOM 791 O O . ILE A 1 100 ? 2.621 7.475 18.361 1.00 60.91 100 ILE A O 1
ATOM 795 N N . ILE A 1 101 ? 1.596 6.275 16.770 1.00 52.84 101 ILE A N 1
ATOM 796 C CA . ILE A 1 101 ? 1.256 7.405 15.894 1.00 52.84 101 ILE A CA 1
ATOM 797 C C . ILE A 1 101 ? -0.126 7.996 16.251 1.00 52.84 101 ILE A C 1
ATOM 799 O O . ILE A 1 101 ? -0.308 9.216 16.223 1.00 52.84 101 ILE A O 1
ATOM 803 N N . GLU A 1 102 ? -1.077 7.149 16.652 1.00 62.16 102 GLU A N 1
ATOM 804 C CA . GLU A 1 102 ? -2.475 7.455 16.984 1.00 62.16 102 GLU A CA 1
ATOM 805 C C . GLU A 1 102 ? -2.939 6.709 18.259 1.00 62.16 102 GLU A C 1
ATOM 807 O O . GLU A 1 102 ? -3.847 5.882 18.211 1.00 62.16 102 GLU A O 1
ATOM 812 N N . PRO A 1 103 ? -2.356 7.004 19.437 1.00 62.09 103 PRO A N 1
ATOM 813 C CA . PRO A 1 103 ? -2.556 6.215 20.663 1.00 62.09 103 PRO A CA 1
ATOM 814 C C . PRO A 1 103 ? -4.004 6.152 21.175 1.00 62.09 103 PRO A C 1
ATOM 816 O O . PRO A 1 103 ? -4.336 5.250 21.935 1.00 62.09 103 PRO A O 1
ATOM 819 N N . ASN A 1 104 ? -4.858 7.095 20.768 1.00 69.62 104 ASN A N 1
ATOM 820 C CA . ASN A 1 104 ? -6.248 7.195 21.227 1.00 69.62 104 ASN A CA 1
ATOM 821 C C . ASN A 1 104 ? -7.260 6.636 20.215 1.00 69.62 104 ASN A C 1
ATOM 823 O O . ASN A 1 104 ? -8.464 6.748 20.437 1.00 69.62 104 ASN A O 1
ATOM 827 N N . VAL A 1 105 ? -6.803 6.104 19.077 1.00 70.31 105 VAL A N 1
ATOM 828 C CA . VAL A 1 105 ? -7.693 5.499 18.084 1.00 70.31 105 VAL A CA 1
ATOM 829 C C . VAL A 1 105 ? -7.948 4.052 18.466 1.00 70.31 105 VAL A C 1
ATOM 831 O O . VAL A 1 105 ? -7.014 3.291 18.708 1.00 70.31 105 VAL A O 1
ATOM 834 N N . SER A 1 106 ? -9.223 3.663 18.463 1.00 69.62 106 SER A N 1
ATOM 835 C CA . SER A 1 106 ? -9.618 2.269 18.627 1.00 69.62 106 SER A CA 1
ATOM 836 C C . SER A 1 106 ? -9.018 1.436 17.499 1.00 69.62 106 SER A C 1
ATOM 838 O O . SER A 1 106 ? -9.327 1.650 16.317 1.00 69.62 106 SER A O 1
ATOM 840 N N . THR A 1 107 ? -8.180 0.482 17.876 1.00 72.88 107 THR A N 1
ATOM 841 C CA . THR A 1 107 ? -7.646 -0.557 17.001 1.00 72.88 107 THR A CA 1
ATOM 842 C C . THR A 1 107 ? -8.777 -1.361 16.368 1.00 72.88 107 THR A C 1
ATOM 844 O O . THR A 1 107 ? -9.898 -1.418 16.882 1.00 72.88 107 THR A O 1
ATOM 847 N N . THR A 1 108 ? -8.483 -2.033 15.256 1.00 72.12 108 THR A N 1
ATOM 848 C CA . THR A 1 108 ? -9.426 -2.938 14.582 1.00 72.12 108 THR A CA 1
ATOM 849 C C . THR A 1 108 ? -10.019 -3.957 15.559 1.00 72.12 108 THR A C 1
ATOM 851 O O . THR A 1 108 ? -11.222 -4.214 15.548 1.00 72.12 108 THR A O 1
ATOM 854 N N . LYS A 1 109 ? -9.184 -4.475 16.467 1.00 73.25 109 LYS A N 1
ATOM 855 C CA . LYS A 1 109 ? -9.585 -5.413 17.516 1.00 73.25 109 LYS A CA 1
ATOM 856 C C . LYS A 1 109 ? -10.589 -4.804 18.499 1.00 73.25 109 LYS A C 1
ATOM 858 O O . LYS A 1 109 ? -11.622 -5.414 18.743 1.00 73.25 109 LYS A O 1
ATOM 863 N N . GLU A 1 110 ? -10.324 -3.608 19.018 1.00 80.81 110 GLU A N 1
ATOM 864 C CA . GLU A 1 110 ? -11.233 -2.927 19.958 1.00 80.81 110 GLU A CA 1
ATOM 865 C C . GLU A 1 110 ? -12.580 -2.601 19.297 1.00 80.81 110 GLU A C 1
ATOM 867 O O . GLU A 1 110 ? -13.634 -2.782 19.903 1.00 80.81 110 GLU A O 1
ATOM 872 N N . ARG A 1 111 ? -12.574 -2.199 18.017 1.00 83.75 111 ARG A N 1
ATOM 873 C CA . ARG A 1 111 ? -13.815 -2.006 17.246 1.00 83.75 111 ARG A CA 1
ATOM 874 C C . ARG A 1 111 ? -14.611 -3.308 17.132 1.00 83.75 111 ARG A C 1
ATOM 876 O O . ARG A 1 111 ? -15.829 -3.291 17.269 1.00 83.75 111 ARG A O 1
ATOM 883 N N . PHE A 1 112 ? -13.932 -4.434 16.919 1.00 83.00 112 PHE A N 1
ATOM 884 C CA . PHE A 1 112 ? -14.572 -5.748 16.859 1.00 83.00 112 PHE A CA 1
ATOM 885 C C . PHE A 1 112 ? -15.125 -6.209 18.216 1.00 83.00 112 PHE A C 1
ATOM 887 O O . PHE A 1 112 ? -16.193 -6.813 18.272 1.00 83.00 112 PHE A O 1
ATOM 894 N N . GLU A 1 113 ? -14.443 -5.897 19.318 1.00 87.19 113 GLU A N 1
ATOM 895 C CA . GLU A 1 113 ? -14.932 -6.176 20.675 1.00 87.19 113 GLU A CA 1
ATOM 896 C C . GLU A 1 113 ? -16.236 -5.422 20.973 1.00 87.19 113 GLU A C 1
ATOM 898 O O . GLU A 1 113 ? -17.178 -6.024 21.488 1.00 87.19 113 GLU A O 1
ATOM 903 N N . VAL A 1 114 ? -16.349 -4.156 20.557 1.00 88.06 114 VAL A N 1
ATOM 904 C CA . VAL A 1 114 ? -17.605 -3.389 20.665 1.00 88.06 114 VAL A CA 1
ATOM 905 C C . VAL A 1 114 ? -18.741 -4.058 19.887 1.00 88.06 114 VAL A C 1
ATOM 907 O O . VAL A 1 114 ? -19.852 -4.172 20.402 1.00 88.06 114 VAL A O 1
ATOM 910 N N . LEU A 1 115 ? -18.468 -4.558 18.677 1.00 87.69 115 LEU A N 1
ATOM 911 C CA . LEU A 1 115 ? -19.470 -5.266 17.873 1.00 87.69 115 LEU A CA 1
ATOM 912 C C . LEU A 1 115 ? -19.967 -6.551 18.555 1.00 87.69 115 LEU A C 1
ATOM 914 O O . LEU A 1 115 ? -21.158 -6.853 18.480 1.00 87.69 115 LEU A O 1
ATOM 918 N N . LYS A 1 116 ? -19.091 -7.287 19.257 1.00 84.88 116 LYS A N 1
ATOM 919 C CA . LYS A 1 116 ? -19.502 -8.452 20.062 1.00 84.88 116 LYS A CA 1
ATOM 920 C C . LYS A 1 116 ? -20.427 -8.049 21.204 1.00 84.88 116 LYS A C 1
ATOM 922 O O . LYS A 1 116 ? -21.493 -8.631 21.344 1.00 84.88 116 LYS A O 1
ATOM 927 N N . VAL A 1 117 ? -20.063 -7.011 21.959 1.00 92.19 117 VAL A N 1
ATOM 928 C CA . VAL A 1 117 ? -20.896 -6.507 23.064 1.00 92.19 117 VAL A CA 1
ATOM 929 C C . VAL A 1 117 ? -22.275 -6.075 22.559 1.00 92.19 117 VAL A C 1
ATOM 931 O O . VAL A 1 117 ? -23.285 -6.386 23.184 1.00 92.19 117 VAL A O 1
ATOM 934 N N . MET A 1 118 ? -22.341 -5.394 21.413 1.00 91.75 118 MET A N 1
ATOM 935 C CA . MET A 1 118 ? -23.613 -5.007 20.799 1.00 91.75 118 MET A CA 1
ATOM 936 C C . MET A 1 118 ? -24.463 -6.227 20.415 1.00 91.75 118 MET A C 1
ATOM 938 O O . MET A 1 118 ? -25.647 -6.257 20.748 1.00 91.75 118 MET A O 1
ATOM 942 N N . ARG A 1 119 ? -23.859 -7.254 19.797 1.00 87.81 119 ARG A N 1
ATOM 943 C CA . ARG A 1 119 ? -24.529 -8.528 19.483 1.00 87.81 119 ARG A CA 1
ATOM 944 C C . ARG A 1 119 ? -25.107 -9.188 20.737 1.00 87.81 119 ARG A C 1
ATOM 946 O O . ARG A 1 119 ? -26.275 -9.561 20.726 1.00 87.81 119 ARG A O 1
ATOM 953 N N . ASP A 1 120 ? -24.316 -9.304 21.802 1.00 91.06 120 ASP A N 1
ATOM 954 C CA . ASP A 1 120 ? -24.715 -9.987 23.043 1.00 91.06 120 ASP A CA 1
ATOM 955 C C . ASP A 1 120 ? -25.885 -9.280 23.753 1.00 91.06 120 ASP A C 1
ATOM 957 O O . ASP A 1 120 ? -26.647 -9.905 24.485 1.00 91.06 120 ASP A O 1
ATOM 961 N N . ASN A 1 121 ? -26.066 -7.981 23.497 1.00 95.56 121 ASN A N 1
ATOM 962 C CA . ASN A 1 121 ? -27.191 -7.185 23.995 1.00 95.56 121 ASN A CA 1
ATOM 963 C C . ASN A 1 121 ? -28.372 -7.114 23.007 1.00 95.56 121 ASN A C 1
ATOM 965 O O . ASN A 1 121 ? -29.295 -6.328 23.209 1.00 95.56 121 ASN A O 1
ATOM 969 N N . GLY A 1 122 ? -28.348 -7.901 21.927 1.00 92.00 122 GLY A N 1
ATOM 970 C CA . GLY A 1 122 ? -29.409 -7.922 20.919 1.00 92.00 122 GLY A CA 1
ATOM 971 C C . GLY A 1 122 ? -29.506 -6.640 20.088 1.00 92.00 122 GLY A C 1
ATOM 972 O O . GLY A 1 122 ? -30.558 -6.370 19.512 1.00 92.00 122 GLY A O 1
ATOM 973 N N . ILE A 1 123 ? -28.439 -5.836 20.023 1.00 90.50 123 ILE A N 1
ATOM 974 C CA . ILE A 1 123 ? -28.392 -4.606 19.229 1.00 90.50 123 ILE A CA 1
ATOM 975 C C . ILE A 1 123 ? -27.948 -4.969 17.803 1.00 90.50 123 ILE A C 1
ATOM 977 O O . ILE A 1 123 ? -26.819 -5.438 17.620 1.00 90.50 123 ILE A O 1
ATOM 981 N N . PRO A 1 124 ? -28.785 -4.739 16.774 1.00 84.19 124 PRO A N 1
ATOM 982 C CA . PRO A 1 124 ? -28.408 -4.996 15.391 1.00 84.19 124 PRO A CA 1
ATOM 983 C C . PRO A 1 124 ? -27.214 -4.129 14.987 1.00 84.19 124 PRO A C 1
ATOM 985 O O . PRO A 1 124 ? -27.230 -2.909 15.154 1.00 84.19 124 PRO A O 1
ATOM 988 N N . THR A 1 125 ? -26.176 -4.755 14.43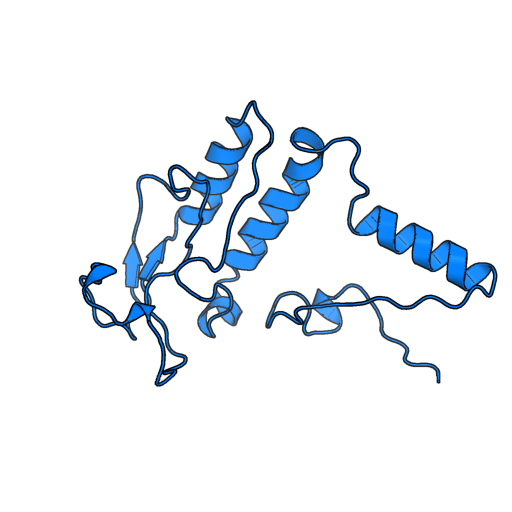9 1.00 79.88 125 THR A N 1
ATOM 989 C CA . THR A 1 125 ? -24.965 -4.069 13.981 1.00 79.88 125 THR A CA 1
ATOM 990 C C . THR A 1 125 ? -24.699 -4.382 12.522 1.00 79.88 125 THR A C 1
ATOM 992 O O . THR A 1 125 ? -24.890 -5.504 12.062 1.00 79.88 125 THR A O 1
ATOM 995 N N . VAL A 1 126 ? -24.241 -3.371 11.787 1.00 78.75 126 VAL A N 1
ATOM 996 C CA . VAL A 1 126 ? -23.839 -3.505 10.388 1.00 78.75 126 VAL A CA 1
ATOM 997 C C . VAL A 1 126 ? -22.364 -3.155 10.297 1.00 78.75 126 VAL A C 1
ATOM 999 O O . VAL A 1 126 ? -21.952 -2.065 10.692 1.00 78.75 126 VAL A O 1
ATOM 1002 N N . VAL A 1 127 ? -21.563 -4.083 9.777 1.00 75.62 127 VAL A N 1
ATOM 1003 C CA . VAL A 1 127 ? -20.149 -3.840 9.491 1.00 75.62 127 VAL A CA 1
ATOM 1004 C C . VAL A 1 127 ? -20.022 -3.509 8.018 1.00 75.62 127 VAL A C 1
ATOM 1006 O O . VAL A 1 127 ? -20.187 -4.371 7.158 1.00 75.62 127 VAL A O 1
ATOM 1009 N N . TRP A 1 128 ? -19.712 -2.252 7.720 1.00 70.31 128 TRP A N 1
ATOM 1010 C CA . TRP A 1 128 ? -19.384 -1.870 6.358 1.00 70.31 128 TRP A CA 1
ATOM 1011 C C . TRP A 1 128 ? -17.913 -2.177 6.081 1.00 70.31 128 TRP A C 1
ATOM 1013 O O . TRP A 1 128 ? -17.017 -1.452 6.510 1.00 70.31 128 TRP A O 1
ATOM 1023 N N . ILE A 1 129 ? -17.671 -3.281 5.379 1.00 67.12 129 ILE A N 1
ATOM 1024 C CA . ILE A 1 129 ? -16.335 -3.668 4.924 1.00 67.12 129 ILE A CA 1
ATOM 1025 C C . ILE A 1 129 ? -16.186 -3.177 3.487 1.00 67.12 129 ILE A C 1
ATOM 1027 O O . ILE A 1 129 ? -16.747 -3.759 2.562 1.00 67.12 129 ILE A O 1
ATOM 1031 N N . SER A 1 130 ? -15.467 -2.071 3.307 1.00 61.78 130 SER A N 1
ATOM 1032 C CA . SER A 1 130 ? -15.159 -1.523 1.989 1.00 61.78 130 SER A CA 1
ATOM 1033 C C . SER A 1 130 ? -13.797 -0.818 1.990 1.00 61.78 130 SER A C 1
ATOM 1035 O O . SER A 1 130 ? -13.520 -0.055 2.919 1.00 61.78 130 SER A O 1
ATOM 1037 N N . PRO A 1 131 ? -12.963 -1.019 0.956 1.00 62.78 131 PRO A N 1
ATOM 1038 C CA . PRO A 1 131 ? -13.112 -2.041 -0.082 1.00 62.78 131 PRO A CA 1
ATOM 1039 C C . PRO A 1 131 ? -12.878 -3.463 0.467 1.00 62.78 131 PRO A C 1
ATOM 1041 O O . PRO A 1 131 ? -12.152 -3.661 1.446 1.00 62.78 131 PRO A O 1
ATOM 1044 N N . ILE A 1 132 ? -13.486 -4.464 -0.178 1.00 66.50 132 ILE A N 1
ATOM 1045 C CA . ILE A 1 132 ? -13.008 -5.848 -0.071 1.00 66.50 132 ILE A CA 1
ATOM 1046 C C . ILE A 1 132 ? -11.768 -5.930 -0.957 1.00 66.50 132 ILE A C 1
ATOM 1048 O O . ILE A 1 132 ? -11.835 -5.743 -2.170 1.00 66.50 132 ILE A O 1
ATOM 1052 N N . LEU A 1 133 ? -10.629 -6.123 -0.312 1.00 65.25 133 LEU A N 1
ATOM 1053 C CA . LEU A 1 133 ? -9.299 -6.134 -0.882 1.00 65.25 133 LEU A CA 1
ATOM 1054 C C . LEU A 1 133 ? -8.842 -7.585 -1.039 1.00 65.25 133 LEU A C 1
ATOM 1056 O O . LEU A 1 133 ? -8.711 -8.297 -0.032 1.00 65.25 133 LEU A O 1
ATOM 1060 N N . PRO A 1 134 ? -8.564 -8.013 -2.280 1.00 65.25 134 PRO A N 1
ATOM 1061 C CA . PRO A 1 134 ? -8.021 -9.331 -2.546 1.00 65.25 134 PRO A CA 1
ATOM 1062 C C . PRO A 1 134 ? -6.795 -9.616 -1.680 1.00 65.25 134 PRO A C 1
ATOM 1064 O O . PRO A 1 134 ? -5.938 -8.754 -1.467 1.0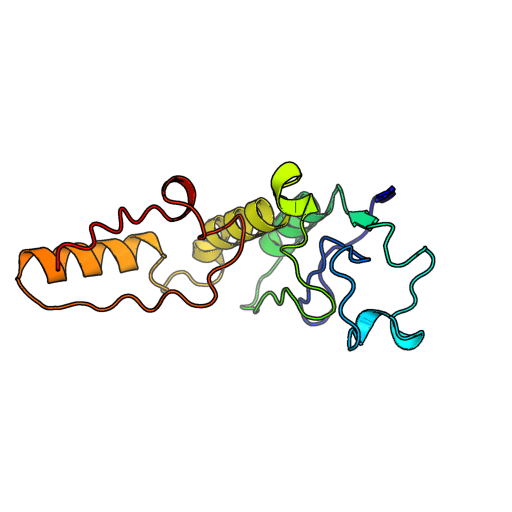0 65.25 134 PRO A O 1
ATOM 1067 N N . TYR A 1 135 ? -6.719 -10.841 -1.180 1.00 65.81 135 TYR A N 1
ATOM 1068 C CA . TYR A 1 135 ? -5.661 -11.389 -0.339 1.00 65.81 135 TYR A CA 1
ATOM 1069 C C . TYR A 1 135 ? -5.516 -10.762 1.047 1.00 65.81 135 TYR A C 1
ATOM 1071 O O . TYR A 1 135 ? -4.679 -11.238 1.818 1.00 65.81 135 TYR A O 1
ATOM 1079 N N . ILE A 1 136 ? -6.292 -9.726 1.388 1.00 64.62 136 ILE A N 1
ATOM 1080 C CA . ILE A 1 136 ? -6.224 -9.009 2.670 1.00 64.62 136 ILE A CA 1
ATOM 1081 C C . ILE A 1 136 ? -7.423 -9.291 3.547 1.00 64.62 136 ILE A C 1
ATOM 1083 O O . ILE A 1 136 ? -7.237 -9.724 4.684 1.00 64.62 136 ILE A O 1
ATOM 1087 N N . ASN A 1 137 ? -8.616 -9.044 3.020 1.00 66.50 137 ASN A N 1
ATOM 1088 C CA . ASN A 1 137 ? -9.883 -9.228 3.716 1.00 66.50 137 ASN A CA 1
ATOM 1089 C C . ASN A 1 137 ? -10.947 -9.857 2.785 1.00 66.50 137 ASN A C 1
ATOM 1091 O O . ASN A 1 137 ? -12.141 -9.573 2.897 1.00 66.50 137 ASN A O 1
ATOM 1095 N N . ASP A 1 138 ? -10.515 -10.739 1.887 1.00 70.44 138 ASP A N 1
ATOM 1096 C CA . ASP A 1 138 ? -11.341 -11.458 0.915 1.00 70.44 138 ASP A CA 1
ATOM 1097 C C . ASP A 1 138 ? -11.585 -12.942 1.251 1.00 70.44 138 ASP A C 1
ATOM 1099 O O . ASP A 1 138 ? -12.347 -13.602 0.550 1.00 70.44 138 ASP A O 1
ATOM 1103 N N . THR A 1 139 ? -10.963 -13.489 2.302 1.00 67.44 139 THR A N 1
ATOM 1104 C CA . THR A 1 139 ? -11.118 -14.905 2.688 1.00 67.44 139 THR A CA 1
ATOM 1105 C C . THR A 1 139 ? -11.397 -15.053 4.178 1.00 67.44 139 THR A C 1
ATOM 1107 O O . THR A 1 139 ? -10.877 -14.299 4.994 1.00 67.44 139 THR A O 1
ATOM 1110 N N . GLU A 1 140 ? -12.162 -16.074 4.574 1.00 63.94 140 GLU A N 1
ATOM 1111 C CA . GLU A 1 140 ? -12.539 -16.298 5.984 1.00 63.94 140 GLU A CA 1
ATOM 1112 C C . GLU A 1 140 ? -11.333 -16.329 6.937 1.00 63.94 140 GLU A C 1
ATOM 1114 O O . GLU A 1 140 ? -11.368 -15.756 8.026 1.00 63.94 140 GLU A O 1
ATOM 1119 N N . LYS A 1 141 ? -10.224 -16.932 6.491 1.00 59.31 141 LYS A N 1
ATOM 1120 C CA . LYS A 1 141 ? -8.968 -17.011 7.247 1.00 59.31 141 LYS A CA 1
ATOM 1121 C C . LYS A 1 141 ? -8.313 -15.642 7.465 1.00 59.31 141 LYS A C 1
ATOM 1123 O O . LYS A 1 141 ? -7.658 -15.433 8.482 1.00 59.31 141 LYS A O 1
ATOM 1128 N N . ASN A 1 142 ? -8.480 -14.729 6.514 1.00 54.12 142 ASN A N 1
ATOM 1129 C CA . ASN A 1 142 ? -7.842 -13.418 6.500 1.00 54.12 142 ASN A CA 1
ATOM 1130 C C . ASN A 1 142 ? -8.715 -12.324 7.127 1.00 54.12 142 ASN A C 1
ATOM 1132 O O . ASN A 1 142 ? -8.188 -11.329 7.619 1.00 54.12 142 ASN A O 1
ATOM 1136 N N . ASN A 1 143 ? -10.035 -12.513 7.135 1.00 51.28 143 ASN A N 1
ATOM 1137 C CA . ASN A 1 143 ? -10.981 -11.497 7.586 1.00 51.28 143 ASN A CA 1
ATOM 1138 C C . ASN A 1 143 ? -11.081 -11.459 9.106 1.00 51.28 143 ASN A C 1
ATOM 1140 O O . ASN A 1 143 ? -11.536 -10.459 9.648 1.00 51.28 143 ASN A O 1
ATOM 1144 N N . GLY A 1 144 ? -10.731 -12.554 9.798 1.00 44.28 144 GLY A N 1
ATOM 1145 C CA . GLY A 1 144 ? -10.950 -12.716 11.244 1.00 44.28 144 GLY A CA 1
ATOM 1146 C C . GLY A 1 144 ? -12.429 -12.636 11.661 1.00 44.28 144 GLY A C 1
ATOM 1147 O O . GLY A 1 144 ? -12.756 -12.769 12.839 1.00 44.28 144 GLY A O 1
ATOM 1148 N N . ILE A 1 145 ? -13.319 -12.427 10.691 1.00 44.41 145 ILE A N 1
ATOM 1149 C CA . ILE A 1 145 ? -14.758 -12.316 10.817 1.00 44.41 145 ILE A CA 1
ATOM 1150 C C . ILE A 1 145 ? -15.294 -13.612 10.231 1.00 44.41 145 ILE A C 1
ATOM 1152 O O . ILE A 1 145 ? -15.339 -13.787 9.014 1.00 44.41 145 ILE A O 1
ATOM 1156 N N . GLN A 1 146 ? -15.683 -14.529 11.109 1.00 41.22 146 GLN A N 1
ATOM 1157 C CA . GLN A 1 146 ? -16.595 -15.592 10.731 1.00 41.22 146 GLN A CA 1
ATOM 1158 C C . GLN A 1 146 ? -17.918 -14.895 10.399 1.00 41.22 146 GLN A C 1
ATOM 1160 O O . GLN A 1 146 ? -18.665 -14.499 11.293 1.00 41.22 146 GLN A O 1
ATOM 1165 N N . LEU A 1 147 ? -18.136 -14.620 9.111 1.00 40.34 147 LEU A N 1
ATOM 1166 C CA . LEU A 1 147 ? -19.407 -14.133 8.592 1.00 40.34 147 LEU A CA 1
ATOM 1167 C C . LEU A 1 147 ? -20.377 -15.316 8.615 1.00 40.34 147 LEU A C 1
ATOM 1169 O O . LEU A 1 147 ? -20.703 -15.888 7.581 1.00 40.34 147 LEU A O 1
ATOM 1173 N N . SER A 1 148 ? -20.814 -15.716 9.810 1.00 34.22 148 SER A N 1
ATOM 1174 C CA . SER A 1 148 ? -22.057 -16.462 9.940 1.00 34.22 148 SER A CA 1
ATOM 1175 C C . SER A 1 148 ? -23.166 -15.492 9.541 1.00 34.22 148 SER A C 1
ATOM 1177 O O . SER A 1 148 ? -23.625 -14.679 10.345 1.00 34.22 148 SER A O 1
ATOM 1179 N N . PHE A 1 149 ? -23.519 -15.500 8.256 1.00 32.47 149 PHE A N 1
ATOM 1180 C CA . PHE A 1 149 ? -24.790 -14.967 7.789 1.00 32.47 149 PHE A CA 1
ATOM 1181 C C . PHE A 1 149 ? -25.884 -15.896 8.311 1.00 32.47 149 PHE A C 1
ATOM 1183 O O . PHE A 1 149 ? -26.421 -16.712 7.570 1.00 32.47 149 PHE A O 1
ATOM 1190 N N . ASP A 1 150 ? -26.180 -15.784 9.600 1.00 29.84 150 ASP A N 1
ATOM 1191 C CA . ASP A 1 150 ? -27.470 -16.215 10.109 1.00 29.84 150 ASP A CA 1
ATOM 1192 C C . ASP A 1 150 ? -28.436 -15.074 9.769 1.00 29.84 150 ASP A C 1
ATOM 1194 O O . ASP A 1 150 ? -28.548 -14.086 10.499 1.00 29.84 150 ASP A O 1
ATOM 1198 N N . ILE A 1 151 ? -29.014 -15.160 8.566 1.00 33.84 151 ILE A N 1
ATOM 1199 C CA . ILE A 1 151 ? -30.321 -14.555 8.281 1.00 33.84 151 ILE A CA 1
ATOM 1200 C C . ILE A 1 151 ? -31.360 -15.326 9.092 1.00 33.84 151 ILE A C 1
ATOM 1202 O O . ILE A 1 151 ? -31.295 -16.577 9.067 1.00 33.84 151 ILE A O 1
#

Sequence (151 aa):
MHKVMVKGILSSNNGMNIYRGCSHGCIYCDSRSLCYGMNHIFEDIEVKIDGTQLLEDALKKKRKKCMIGTGAMRDPYIHIEEKLQNTRKSLEIIEKLCKIIEPNVSTTKERFEVLKVMRDNGIPTVVWISPILPYINDTEKNNGIQLSFDI

Nearest PDB structures (foldseek):
  3cc9-assembly2_D  TM=2.169E-01  e=5.632E+00  Plasmodium vivax Sal-1

Foldseek 3Di:
DDEDEDPAAADPQQEGDQKAAADPPDPPQPLVDCVVVDPDDRNPIYGHLCNLVRLLVVLVPDPAAHDHHYPPRHDNQGPCCLPVVSVVSNVVSCLVCCCVRPVPDQRPVNVVVVVVVCVVVVHDDDDDDPPCGPPQCVDCVRVVDPPPPPD

Solvent-accessible surface area (backbone atoms only — not comparable to full-atom values): 9516 Å² total; per-residue (Å²): 103,48,79,43,82,70,98,69,40,62,45,99,80,32,40,37,66,60,57,44,52,53,81,82,74,61,94,81,52,65,68,76,42,75,91,65,66,73,93,59,61,50,62,45,27,36,35,40,77,51,33,55,61,44,43,54,58,51,58,73,67,55,90,65,78,75,72,77,40,63,50,85,76,42,75,69,65,45,82,67,35,74,78,66,41,55,58,58,52,41,50,54,51,49,58,70,45,32,62,79,65,46,68,87,57,77,48,76,65,56,54,50,51,52,52,50,55,35,50,78,69,73,42,92,80,82,83,89,78,74,80,73,39,70,87,53,50,65,44,65,88,56,47,78,49,83,80,75,79,79,123

pLDDT: mean 81.29, std 14.7, range [29.84, 95.81]

InterPro domains:
  IPR007197 Radical SAM [SFLDS00029] (14-96)
  IPR040086 Protein MJ0683-like [PTHR43432] (15-96)
  IPR040086 Protein MJ0683-like [SFLDG01084] (14-96)

Mean predicted aligned error: 9.25 Å

Radius of gyration: 18.11 Å; Cα contacts (8 Å, |Δi|>4): 152; chains: 1; bounding box: 47×31×45 Å